Protein AF-A0A845CI60-F1 (afdb_monomer)

Nearest PDB structures (foldseek):
  1r94-assembly1_A  TM=8.806E-01  e=2.547E-09  Escherichia coli
  1s98-assembly1_A  TM=8.547E-01  e=5.352E-09  Escherichia coli
  2apn-assembly1_A  TM=7.566E-01  e=1.371E-09  Haemophilus influenzae
  2d2a-assembly2_A  TM=7.442E-01  e=2.394E-09  Escherichia coli
  1x0g-assembly1_C  TM=8.215E-01  e=1.631E-08  Thermosynechococcus vestitus BP-1

Radius of gyration: 19.94 Å; Cα contacts (8 Å, |Δi|>4): 172; chains: 1; bounding box: 84×50×28 Å

Structure (mmCIF, N/CA/C/O backbone):
data_AF-A0A845CI60-F1
#
_entry.id   AF-A0A845CI60-F1
#
loop_
_atom_site.group_PDB
_atom_site.id
_atom_site.type_symbol
_atom_site.label_atom_id
_atom_site.label_alt_id
_atom_site.label_comp_id
_atom_site.label_asym_id
_atom_site.label_entity_id
_atom_site.label_seq_id
_atom_site.pdbx_PDB_ins_code
_atom_site.Cartn_x
_atom_site.Cartn_y
_atom_site.Cartn_z
_atom_site.occupancy
_atom_site.B_iso_or_equiv
_atom_site.auth_seq_id
_atom_site.auth_comp_id
_atom_site.auth_asym_id
_atom_site.auth_atom_id
_atom_site.pdbx_PDB_model_num
ATOM 1 N N . MET A 1 1 ? -49.754 -35.646 -1.935 1.00 60.06 1 MET A N 1
ATOM 2 C CA . MET A 1 1 ? -48.989 -35.223 -0.744 1.00 60.06 1 MET A CA 1
ATOM 3 C C . MET A 1 1 ? -47.607 -35.832 -0.878 1.00 60.06 1 MET A C 1
ATOM 5 O O . MET A 1 1 ? -47.546 -37.052 -0.821 1.00 60.06 1 MET A O 1
ATOM 9 N N . SER A 1 2 ? -46.589 -35.025 -1.203 1.00 52.28 2 SER A N 1
ATOM 10 C CA . SER A 1 2 ? -45.130 -35.265 -1.095 1.00 52.28 2 SER A CA 1
ATOM 11 C C . SER A 1 2 ? -44.423 -34.396 -2.145 1.00 52.28 2 SER A C 1
ATOM 13 O O . SER A 1 2 ? -44.030 -34.903 -3.187 1.00 52.28 2 SER A O 1
ATOM 15 N N . ASP A 1 3 ? -44.321 -33.088 -1.908 1.00 56.84 3 ASP A N 1
ATOM 16 C CA . ASP A 1 3 ? -43.327 -32.262 -2.603 1.00 56.84 3 ASP A CA 1
ATOM 17 C C . ASP A 1 3 ? -42.372 -31.743 -1.530 1.00 56.84 3 ASP A C 1
ATOM 19 O O . ASP A 1 3 ? -42.708 -30.875 -0.723 1.00 56.84 3 ASP A O 1
ATOM 23 N N . GLY A 1 4 ? -41.243 -32.434 -1.412 1.00 57.44 4 GLY A N 1
ATOM 24 C CA . GLY A 1 4 ? -40.170 -32.083 -0.503 1.00 57.44 4 GLY A CA 1
ATOM 25 C C . GLY A 1 4 ? -39.305 -31.019 -1.152 1.00 57.44 4 GLY A C 1
ATOM 26 O O . GLY A 1 4 ? -38.400 -31.348 -1.911 1.00 57.44 4 GLY A O 1
ATOM 27 N N . THR A 1 5 ? -39.546 -29.755 -0.818 1.00 61.12 5 THR A N 1
ATOM 28 C CA . THR A 1 5 ? -38.578 -28.694 -1.091 1.00 61.12 5 THR A CA 1
ATOM 29 C C . THR A 1 5 ? -37.647 -28.571 0.114 1.00 61.12 5 THR A C 1
ATOM 31 O O . THR A 1 5 ? -37.936 -27.897 1.100 1.00 61.12 5 THR A O 1
ATOM 34 N N . VAL A 1 6 ? -36.528 -29.288 0.040 1.00 54.97 6 VAL A N 1
ATOM 35 C CA . VAL A 1 6 ? -35.331 -29.030 0.842 1.00 54.97 6 VAL A CA 1
ATOM 36 C C . VAL A 1 6 ? -34.582 -27.869 0.198 1.00 54.97 6 VAL A C 1
ATOM 38 O O . VAL A 1 6 ? -33.859 -28.046 -0.778 1.00 54.97 6 VAL A O 1
ATOM 41 N N . THR A 1 7 ? -34.758 -26.662 0.725 1.00 52.56 7 THR A N 1
ATOM 42 C CA . THR A 1 7 ? -33.937 -25.525 0.313 1.00 52.56 7 THR A CA 1
ATOM 43 C C . THR A 1 7 ? -32.623 -25.563 1.084 1.00 52.56 7 THR A C 1
ATOM 45 O O . THR A 1 7 ? -32.492 -24.992 2.164 1.00 52.56 7 THR A O 1
ATOM 48 N N . LEU A 1 8 ? -31.660 -26.304 0.536 1.00 58.47 8 LEU A N 1
ATOM 49 C CA . LEU A 1 8 ? -30.258 -26.231 0.926 1.00 58.47 8 LEU A CA 1
ATOM 50 C C . LEU A 1 8 ? -29.665 -24.936 0.353 1.00 58.47 8 LEU A C 1
ATOM 52 O O . LEU A 1 8 ? -29.387 -24.861 -0.840 1.00 58.47 8 LEU A O 1
ATOM 56 N N . PHE A 1 9 ? -29.461 -23.927 1.196 1.00 53.09 9 PHE A N 1
ATOM 57 C CA . PHE A 1 9 ? -28.517 -22.842 0.920 1.00 53.09 9 PHE A CA 1
ATOM 58 C C . PHE A 1 9 ? -27.351 -22.995 1.892 1.00 53.09 9 PHE A C 1
ATOM 60 O O . PHE A 1 9 ? -27.276 -22.308 2.907 1.00 53.09 9 PHE A O 1
ATOM 67 N N . ASP A 1 10 ? -26.487 -23.966 1.606 1.00 53.62 10 ASP A N 1
ATOM 68 C CA . ASP A 1 10 ? -25.242 -24.180 2.332 1.00 53.62 10 ASP A CA 1
ATOM 69 C C . ASP A 1 10 ? -24.058 -23.801 1.429 1.00 53.62 10 ASP A C 1
ATOM 71 O O . ASP A 1 10 ? -23.982 -24.215 0.274 1.00 53.62 10 ASP A O 1
ATOM 75 N N . GLN A 1 11 ? -23.148 -23.025 2.019 1.00 53.78 11 GLN A N 1
ATOM 76 C CA . GLN A 1 11 ? -21.725 -22.906 1.690 1.00 53.78 11 GLN A CA 1
ATOM 77 C C . GLN A 1 11 ? -21.274 -22.230 0.385 1.00 53.78 11 GLN A C 1
ATOM 79 O O . GLN A 1 11 ? -21.138 -22.834 -0.673 1.00 53.78 11 GLN A O 1
ATOM 84 N N . SER A 1 12 ? -20.768 -21.008 0.563 1.00 48.44 12 SER A N 1
ATOM 85 C CA . SER A 1 12 ? -19.523 -20.561 -0.073 1.00 48.44 12 SER A CA 1
ATOM 86 C C . SER A 1 12 ? -18.742 -19.740 0.967 1.00 48.44 12 SER A C 1
ATOM 88 O O . SER A 1 12 ? -18.933 -18.541 1.086 1.00 48.44 12 SER A O 1
ATOM 90 N N . GLN A 1 13 ? -18.059 -20.351 1.939 1.00 49.41 13 GLN A N 1
ATOM 91 C CA . GLN A 1 13 ? -16.654 -20.773 1.814 1.00 49.41 13 GLN A CA 1
ATOM 92 C C . GLN A 1 13 ? -15.775 -19.733 1.095 1.00 49.41 13 GLN A C 1
ATOM 94 O O . GLN A 1 13 ? -15.262 -19.986 0.008 1.00 49.41 13 GLN A O 1
ATOM 99 N N . GLN A 1 14 ? -15.547 -18.567 1.707 1.00 43.12 14 GLN A N 1
ATOM 100 C CA . GLN A 1 14 ? -14.515 -17.631 1.245 1.00 43.12 14 GLN A CA 1
ATOM 101 C C . GLN A 1 14 ? -13.151 -18.007 1.860 1.00 43.12 14 GLN A C 1
ATOM 103 O O . GLN A 1 14 ? -12.650 -17.410 2.802 1.00 43.12 14 GLN A O 1
ATOM 108 N N 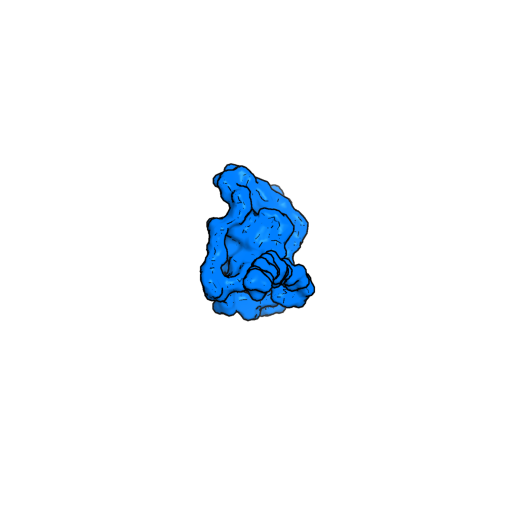. LYS A 1 15 ? -12.633 -19.127 1.341 1.00 40.34 15 LYS A N 1
ATOM 109 C CA . LYS A 1 15 ? -11.230 -19.540 1.144 1.00 40.34 15 LYS A CA 1
ATOM 110 C C . LYS A 1 15 ? -10.138 -18.721 1.888 1.00 40.34 15 LYS A C 1
ATOM 112 O O . LYS A 1 15 ? -9.849 -17.603 1.465 1.00 40.34 15 LYS A O 1
ATOM 117 N N . PRO A 1 16 ? -9.400 -19.297 2.864 1.00 40.88 16 PRO A N 1
ATOM 118 C CA . PRO A 1 16 ? -8.155 -18.704 3.346 1.00 40.88 16 PRO A CA 1
ATOM 119 C C . PRO A 1 16 ? -7.066 -18.931 2.288 1.00 40.88 16 PRO A C 1
ATOM 121 O O . PRO A 1 16 ? -6.420 -19.976 2.241 1.00 40.88 16 PRO A O 1
ATOM 124 N N . GLN A 1 17 ? -6.901 -17.970 1.378 1.00 40.59 17 GLN A N 1
ATOM 125 C CA . GLN A 1 17 ? -5.831 -17.966 0.375 1.00 40.59 17 GLN A CA 1
ATOM 126 C C . GLN A 1 17 ? -4.566 -17.356 0.977 1.00 40.59 17 GLN A C 1
ATOM 128 O O . GLN A 1 17 ? -4.117 -16.288 0.579 1.00 40.59 17 GLN A O 1
ATOM 133 N N . ALA A 1 18 ? -3.991 -18.038 1.962 1.00 42.53 18 ALA A N 1
ATOM 134 C CA . ALA A 1 18 ? -2.621 -17.777 2.365 1.00 42.53 18 ALA A CA 1
ATOM 135 C C . ALA A 1 18 ? -1.701 -18.507 1.375 1.00 42.53 18 ALA A C 1
ATOM 137 O O . ALA A 1 18 ? -1.724 -19.735 1.353 1.00 42.53 18 ALA A O 1
ATOM 138 N N . LEU A 1 19 ? -0.933 -17.746 0.577 1.00 44.66 19 LEU A N 1
ATOM 139 C CA . LEU A 1 19 ? 0.356 -18.080 -0.085 1.00 44.66 19 LEU A CA 1
ATOM 140 C C . LEU A 1 19 ? 0.500 -17.704 -1.577 1.00 44.66 19 LEU A C 1
ATOM 142 O O . LEU A 1 19 ? 1.582 -17.875 -2.129 1.00 44.66 19 LEU A O 1
ATOM 146 N N . GLU A 1 20 ? -0.490 -17.078 -2.215 1.00 51.88 20 GLU A N 1
ATOM 147 C CA . GLU A 1 20 ? -0.335 -16.506 -3.570 1.00 51.88 20 GLU A CA 1
ATOM 148 C C . GLU A 1 20 ? -0.910 -15.083 -3.609 1.00 51.88 20 GLU A C 1
ATOM 150 O O . GLU A 1 20 ? -1.933 -14.816 -4.235 1.00 51.88 20 GLU A O 1
ATOM 155 N N . GLY A 1 21 ? -0.326 -14.159 -2.849 1.00 65.50 21 GLY A N 1
ATOM 156 C CA . GLY A 1 21 ? -0.929 -12.842 -2.670 1.00 65.50 21 GLY A CA 1
ATOM 157 C C . GLY A 1 21 ? -0.069 -11.910 -1.839 1.00 65.50 21 GLY A C 1
ATOM 158 O O . GLY A 1 21 ? 0.831 -12.349 -1.129 1.00 65.50 21 GLY A O 1
ATOM 159 N N . ILE A 1 22 ? -0.326 -10.617 -1.997 1.00 76.44 22 ILE A N 1
ATOM 160 C CA . ILE A 1 22 ? 0.343 -9.536 -1.272 1.00 76.44 22 ILE A CA 1
ATOM 161 C C . ILE A 1 22 ? 0.155 -9.749 0.232 1.00 76.44 22 ILE A C 1
ATOM 163 O O . ILE A 1 22 ? -0.959 -10.012 0.682 1.00 76.44 22 ILE A O 1
ATOM 167 N N . THR A 1 23 ? 1.235 -9.657 1.001 1.00 83.69 23 THR A N 1
ATOM 168 C CA . THR A 1 23 ? 1.195 -9.761 2.462 1.00 83.69 23 THR A CA 1
ATOM 169 C C . THR A 1 23 ? 1.174 -8.376 3.084 1.00 83.69 23 THR A C 1
ATOM 171 O O . THR A 1 23 ? 1.681 -7.420 2.504 1.00 83.69 23 THR A O 1
ATOM 174 N N . VAL A 1 24 ? 0.589 -8.250 4.273 1.00 85.00 24 VAL A N 1
ATOM 175 C CA . VAL A 1 24 ? 0.576 -6.997 5.033 1.00 85.00 24 VAL A CA 1
ATOM 176 C C . VAL A 1 24 ? 1.124 -7.273 6.425 1.00 85.00 24 VAL A C 1
ATOM 178 O O . VAL A 1 24 ? 0.728 -8.251 7.062 1.00 85.00 24 VAL A O 1
ATOM 181 N N . THR A 1 25 ? 2.060 -6.448 6.890 1.00 88.44 25 THR A N 1
ATOM 182 C CA . THR A 1 25 ? 2.633 -6.591 8.229 1.00 88.44 25 THR A CA 1
ATOM 183 C C . THR A 1 25 ? 1.611 -6.186 9.296 1.00 88.44 25 THR A C 1
ATOM 185 O O . THR A 1 25 ? 0.733 -5.354 9.045 1.00 88.44 25 THR A O 1
ATOM 188 N N . PRO A 1 26 ? 1.709 -6.729 10.523 1.00 86.88 26 PRO A N 1
ATOM 189 C CA . PRO A 1 26 ? 0.785 -6.378 11.602 1.00 86.88 26 PRO A CA 1
ATOM 190 C C . PRO A 1 26 ? 0.784 -4.876 11.912 1.00 86.88 26 PRO A C 1
ATOM 192 O O . PRO A 1 26 ? -0.265 -4.311 12.209 1.00 86.88 26 PRO A O 1
ATOM 195 N N . LEU A 1 27 ? 1.936 -4.209 11.786 1.00 87.81 27 LEU A N 1
ATOM 196 C CA . LEU A 1 27 ? 2.051 -2.768 12.004 1.00 87.81 27 LEU A CA 1
ATOM 197 C C . LEU A 1 27 ? 1.259 -1.973 10.957 1.00 87.81 27 LEU A C 1
ATOM 199 O O . LEU A 1 27 ? 0.543 -1.035 11.308 1.00 87.81 27 LEU A O 1
ATOM 203 N N . ALA A 1 28 ? 1.344 -2.378 9.686 1.00 87.06 28 ALA A N 1
ATOM 204 C CA . ALA A 1 28 ? 0.542 -1.794 8.620 1.00 87.06 28 ALA A CA 1
ATOM 205 C C . ALA A 1 28 ? -0.955 -2.044 8.834 1.00 87.06 28 ALA A C 1
ATOM 207 O O . ALA A 1 28 ? -1.732 -1.103 8.701 1.00 87.06 28 ALA A O 1
ATOM 208 N N . ASN A 1 29 ? -1.358 -3.251 9.249 1.00 87.12 29 ASN A N 1
ATOM 209 C CA . ASN A 1 29 ? -2.763 -3.542 9.552 1.00 87.12 29 ASN A CA 1
ATOM 210 C C . ASN A 1 29 ? -3.308 -2.651 10.670 1.00 87.12 29 ASN A C 1
ATOM 212 O O . ASN A 1 29 ? -4.367 -2.047 10.515 1.00 87.12 29 ASN A O 1
ATOM 216 N N . GLN A 1 30 ? -2.572 -2.521 11.778 1.00 87.88 30 GLN A N 1
ATOM 217 C CA . GLN A 1 30 ? -2.989 -1.655 12.881 1.00 87.88 30 GLN A CA 1
ATOM 218 C C . GLN A 1 30 ? -3.133 -0.203 12.433 1.00 87.88 30 GLN A C 1
ATOM 220 O O . GLN A 1 30 ? -4.112 0.448 12.786 1.00 87.88 30 GLN A O 1
ATOM 225 N N . LYS A 1 31 ? -2.190 0.304 11.632 1.00 87.75 31 LYS A N 1
ATOM 226 C CA . LYS A 1 31 ? -2.255 1.683 11.148 1.00 87.75 31 LYS A CA 1
ATOM 227 C C . LYS A 1 31 ? -3.354 1.922 10.131 1.00 87.75 31 LYS A C 1
ATOM 229 O O . LYS A 1 31 ? -4.001 2.959 10.203 1.00 87.75 31 LYS A O 1
ATOM 234 N N . VAL A 1 32 ? -3.601 0.981 9.227 1.00 85.69 32 VAL A N 1
ATOM 235 C CA . VAL A 1 32 ? -4.736 1.052 8.301 1.00 85.69 32 VAL A CA 1
ATOM 236 C C . VAL A 1 32 ? -6.045 1.094 9.081 1.00 85.69 32 VAL A C 1
ATOM 238 O O . VAL A 1 32 ? -6.838 2.001 8.853 1.00 85.69 32 VAL A O 1
ATOM 241 N N . SER A 1 33 ? -6.233 0.193 10.046 1.00 85.25 33 SER A N 1
ATOM 242 C CA . SER A 1 33 ? -7.419 0.187 10.908 1.00 85.25 33 SER A CA 1
ATOM 243 C C . SER A 1 33 ? -7.578 1.501 11.673 1.00 85.25 33 SER A C 1
ATOM 245 O O . SER A 1 33 ? -8.652 2.088 11.641 1.00 85.25 33 SER A O 1
ATOM 247 N N . GLU A 1 34 ? -6.504 2.030 12.265 1.00 87.69 34 GLU A N 1
ATOM 248 C CA . GLU A 1 34 ? -6.534 3.312 12.981 1.00 87.69 34 GLU A CA 1
ATOM 249 C C . GLU A 1 34 ? -6.931 4.481 12.060 1.00 87.69 34 GLU A C 1
ATOM 251 O O . GLU A 1 34 ? -7.726 5.333 12.454 1.00 87.69 34 GLU A O 1
ATOM 256 N N . ILE A 1 35 ? -6.430 4.510 10.818 1.00 86.69 35 ILE A N 1
ATOM 257 C CA . ILE A 1 35 ? -6.797 5.531 9.822 1.00 86.69 35 ILE A CA 1
ATOM 258 C C . ILE A 1 35 ? -8.261 5.370 9.395 1.00 86.69 35 ILE A C 1
ATOM 260 O O . ILE A 1 35 ? -8.984 6.362 9.329 1.00 86.69 35 ILE A O 1
ATOM 264 N N . LEU A 1 36 ? -8.718 4.141 9.142 1.00 85.69 36 LEU A N 1
ATOM 265 C CA . LEU A 1 36 ? -10.109 3.855 8.786 1.00 85.69 36 LEU A CA 1
ATOM 266 C C . LEU A 1 36 ? -11.068 4.275 9.903 1.00 85.69 36 LEU A C 1
ATOM 268 O O . LEU A 1 36 ? -12.088 4.902 9.626 1.00 85.69 36 LEU A O 1
ATOM 272 N N . GLU A 1 37 ? -10.742 3.974 11.159 1.00 87.50 37 GLU A N 1
ATOM 273 C CA . GLU A 1 37 ? -11.522 4.404 12.321 1.00 87.50 37 GLU A CA 1
ATOM 274 C C . GLU A 1 37 ? -11.506 5.930 12.481 1.00 87.50 37 GLU A C 1
ATOM 276 O O . GLU A 1 37 ? -12.558 6.534 12.691 1.00 87.50 37 GLU A O 1
ATOM 281 N N . ALA A 1 38 ? -10.344 6.571 12.316 1.00 87.19 38 ALA A N 1
ATOM 282 C CA . ALA A 1 38 ? -10.211 8.025 12.399 1.00 87.19 38 ALA A CA 1
ATOM 283 C C . ALA A 1 38 ? -10.984 8.762 11.291 1.00 87.19 38 ALA A C 1
ATOM 285 O O . ALA A 1 38 ? -11.528 9.839 11.533 1.00 87.19 38 ALA A O 1
ATOM 286 N N . GLU A 1 39 ? -11.056 8.188 10.088 1.00 83.75 39 GLU A N 1
ATOM 287 C CA . GLU A 1 39 ? -11.833 8.725 8.967 1.00 83.75 39 GLU A CA 1
ATOM 288 C C . GLU A 1 39 ? -13.317 8.309 8.987 1.00 83.75 39 GLU A C 1
ATOM 290 O O . GLU A 1 39 ? -14.093 8.793 8.162 1.00 83.75 39 GLU A O 1
ATOM 295 N N . GLY A 1 40 ? -13.735 7.425 9.901 1.00 84.56 40 GLY A N 1
ATOM 296 C CA . GLY A 1 40 ? -15.099 6.886 9.944 1.00 84.56 40 GLY A CA 1
ATOM 297 C C . GLY A 1 40 ? -15.434 5.943 8.781 1.00 84.56 40 GLY A C 1
ATOM 298 O O . GLY A 1 40 ? -16.602 5.762 8.447 1.00 84.56 40 GLY A O 1
ATOM 299 N N . LYS A 1 41 ? -14.413 5.345 8.162 1.00 82.31 41 LYS A N 1
ATOM 300 C CA . LYS A 1 41 ? -14.483 4.398 7.039 1.00 82.31 41 LYS A CA 1
ATOM 301 C C . LYS A 1 41 ? -14.313 2.949 7.511 1.00 82.31 41 LYS A C 1
ATOM 303 O O . LYS A 1 41 ? -13.736 2.112 6.821 1.00 82.31 41 LYS A O 1
ATOM 308 N N . SER A 1 42 ? -14.791 2.632 8.709 1.00 73.81 42 SER A N 1
ATOM 309 C CA . SER A 1 42 ? -14.735 1.277 9.263 1.00 73.81 42 SER A CA 1
ATOM 310 C C . SER A 1 42 ? -15.485 0.294 8.354 1.00 73.81 42 SER A C 1
ATOM 312 O O . SER A 1 42 ? -16.691 0.426 8.160 1.00 73.81 42 SER A O 1
ATOM 314 N N . GLY A 1 43 ? -14.770 -0.685 7.791 1.00 76.56 43 GLY A N 1
ATOM 315 C CA . GLY A 1 43 ? -15.315 -1.659 6.836 1.00 76.56 43 GLY A CA 1
ATOM 316 C C . GLY A 1 43 ? -15.027 -1.358 5.361 1.00 76.56 43 GLY A C 1
ATOM 317 O O . GLY A 1 43 ? -15.437 -2.135 4.505 1.00 76.56 43 GLY A O 1
ATOM 318 N N . HIS A 1 44 ? -14.311 -0.274 5.053 1.00 86.06 44 HIS A N 1
ATOM 319 C CA . HIS A 1 44 ? -13.752 -0.067 3.719 1.00 86.06 44 HIS A CA 1
ATOM 320 C C . HIS A 1 44 ? -12.537 -0.975 3.490 1.00 86.06 44 HIS A C 1
ATOM 322 O O . HIS A 1 44 ? -11.832 -1.362 4.424 1.00 86.06 44 HIS A O 1
ATOM 328 N N . GLY A 1 45 ? -12.278 -1.278 2.224 1.00 84.62 45 GLY A N 1
ATOM 329 C CA . GLY A 1 45 ? -11.057 -1.925 1.780 1.00 84.62 45 GLY A CA 1
ATOM 330 C C . GLY A 1 45 ? -9.975 -0.933 1.352 1.00 84.62 45 GLY A C 1
ATOM 331 O O . GLY A 1 45 ? -10.209 0.253 1.125 1.00 84.62 45 GLY A O 1
ATOM 332 N N . LEU A 1 46 ? -8.759 -1.445 1.239 1.00 87.00 46 LEU A N 1
ATOM 333 C CA . LEU A 1 46 ? -7.552 -0.761 0.824 1.00 87.00 46 LEU A CA 1
ATOM 334 C C . LEU A 1 46 ? -7.211 -1.144 -0.620 1.00 87.00 46 LEU A C 1
ATOM 336 O O . LEU A 1 46 ? -6.732 -2.240 -0.891 1.00 87.00 46 LEU A O 1
ATOM 340 N N . ARG A 1 47 ? -7.398 -0.238 -1.571 1.00 87.69 47 ARG A N 1
ATOM 341 C CA . ARG A 1 47 ? -6.940 -0.421 -2.946 1.00 87.69 47 ARG A CA 1
ATOM 342 C C . ARG A 1 47 ? -5.468 -0.055 -3.084 1.00 87.69 47 ARG A C 1
ATOM 344 O O . ARG A 1 47 ? -5.067 1.054 -2.737 1.00 87.69 47 ARG A O 1
ATOM 351 N N . LEU A 1 48 ? -4.683 -0.965 -3.651 1.00 85.00 48 LEU A N 1
ATOM 352 C CA . LEU A 1 48 ? -3.276 -0.752 -3.969 1.00 85.00 48 LEU A CA 1
ATOM 353 C C . LEU A 1 48 ? -3.107 -0.489 -5.468 1.00 85.00 48 LEU A C 1
ATOM 355 O O . LEU A 1 48 ? -3.283 -1.383 -6.295 1.00 85.00 48 LEU A O 1
ATOM 359 N N . ALA A 1 49 ? -2.713 0.735 -5.804 1.00 81.62 49 ALA A N 1
ATOM 360 C CA . ALA A 1 49 ? -2.326 1.130 -7.150 1.00 81.62 49 ALA A CA 1
ATOM 361 C C . ALA A 1 49 ? -0.809 1.315 -7.231 1.00 81.62 49 ALA A C 1
ATOM 363 O O . ALA A 1 49 ? -0.177 1.832 -6.308 1.00 81.62 49 ALA A O 1
ATOM 364 N N . VAL A 1 50 ? -0.214 0.939 -8.359 1.00 78.19 50 VAL A N 1
ATOM 365 C CA . VAL A 1 50 ? 1.193 1.233 -8.644 1.00 78.19 50 VAL A CA 1
ATOM 366 C C . VAL A 1 50 ? 1.263 2.299 -9.715 1.00 78.19 50 VAL A C 1
ATOM 368 O O . VAL A 1 50 ? 0.716 2.135 -10.803 1.00 78.19 50 VAL A O 1
ATOM 371 N N . THR A 1 51 ? 2.000 3.360 -9.427 1.00 73.88 51 THR A N 1
ATOM 372 C CA . THR A 1 51 ? 2.268 4.440 -10.367 1.00 73.88 51 THR A CA 1
ATOM 373 C C . THR A 1 51 ? 3.770 4.532 -10.583 1.00 73.88 51 THR A C 1
ATOM 375 O O . THR A 1 51 ? 4.557 4.385 -9.648 1.00 73.88 51 THR A O 1
ATOM 378 N N . ALA A 1 52 ? 4.203 4.797 -11.814 1.00 67.56 52 ALA A N 1
ATOM 379 C CA . ALA A 1 52 ? 5.599 5.131 -12.061 1.00 67.56 52 ALA A CA 1
ATOM 380 C C . ALA A 1 52 ? 5.952 6.400 -11.265 1.00 67.56 52 ALA A C 1
ATOM 382 O O . ALA A 1 52 ? 5.382 7.469 -11.493 1.00 67.56 52 ALA A O 1
ATOM 383 N N . GLY A 1 53 ? 6.846 6.271 -10.284 1.00 66.44 53 GLY A N 1
ATOM 384 C CA . GLY A 1 53 ? 7.468 7.421 -9.646 1.00 66.44 53 GLY A CA 1
ATOM 385 C C . GLY A 1 53 ? 8.545 7.999 -10.553 1.00 66.44 53 GLY A C 1
ATOM 386 O O . GLY A 1 53 ? 8.847 7.437 -11.601 1.00 66.44 53 GLY A O 1
ATOM 387 N N . GLY A 1 54 ? 9.084 9.163 -10.186 1.00 58.97 54 GLY A N 1
ATOM 388 C CA . GLY A 1 54 ? 10.093 9.871 -10.979 1.00 58.97 54 GLY A CA 1
ATOM 389 C C . GLY A 1 54 ? 11.415 9.102 -11.144 1.00 58.97 54 GLY A C 1
ATOM 390 O O . GLY A 1 54 ? 11.467 7.881 -11.137 1.00 58.97 54 GLY A O 1
ATOM 391 N N . CYS A 1 55 ? 12.526 9.831 -11.259 1.00 44.41 55 CYS A N 1
ATOM 392 C CA . CYS A 1 55 ? 13.840 9.317 -11.687 1.00 44.41 55 CYS A CA 1
ATOM 393 C C . CYS A 1 55 ? 14.425 8.104 -10.906 1.00 44.41 55 CYS A C 1
ATOM 395 O O . CYS A 1 55 ? 15.454 7.574 -11.317 1.00 44.41 55 CYS A O 1
ATOM 397 N N . SER A 1 56 ? 13.808 7.661 -9.802 1.00 47.47 56 SER A N 1
ATOM 398 C CA . SER A 1 56 ? 14.383 6.683 -8.868 1.00 47.47 56 SER A CA 1
ATOM 399 C C . SER A 1 56 ? 13.415 5.618 -8.315 1.00 47.47 56 SER A C 1
ATOM 401 O O . SER A 1 56 ? 13.796 4.945 -7.357 1.00 47.47 56 SER A O 1
ATOM 403 N N . GLY A 1 57 ? 12.191 5.419 -8.841 1.00 58.25 57 GLY A N 1
ATOM 404 C CA . GLY A 1 57 ? 11.371 4.297 -8.341 1.00 58.25 57 GLY A CA 1
ATOM 405 C C . GLY A 1 57 ? 9.902 4.211 -8.759 1.00 58.25 57 GLY A C 1
ATOM 406 O O . GLY A 1 57 ? 9.388 5.035 -9.506 1.00 58.25 57 GLY A O 1
ATOM 407 N N . TYR A 1 58 ? 9.225 3.187 -8.235 1.00 66.69 58 TYR A N 1
ATOM 408 C CA . TYR A 1 58 ? 7.772 3.017 -8.298 1.00 66.69 58 TYR A CA 1
ATOM 409 C C . TYR A 1 58 ? 7.131 3.658 -7.067 1.00 66.69 58 TYR A C 1
ATOM 411 O O . TYR A 1 58 ? 7.602 3.457 -5.948 1.00 66.69 58 TYR A O 1
ATOM 419 N N . ASN A 1 59 ? 6.057 4.414 -7.275 1.00 73.31 59 ASN A N 1
ATOM 420 C CA . ASN A 1 59 ? 5.202 4.901 -6.205 1.00 73.31 59 ASN A CA 1
ATOM 421 C C . ASN A 1 59 ? 4.032 3.940 -6.027 1.00 73.31 59 ASN A C 1
ATOM 423 O O . ASN A 1 59 ? 3.418 3.501 -6.998 1.00 73.31 59 ASN A O 1
ATOM 427 N N . TYR A 1 60 ? 3.698 3.663 -4.778 1.00 79.06 60 TYR A N 1
ATOM 428 C CA . TYR A 1 60 ? 2.549 2.848 -4.424 1.00 79.06 60 TYR A CA 1
ATOM 429 C C . TYR A 1 60 ? 1.498 3.768 -3.811 1.00 79.06 60 TYR A C 1
ATOM 431 O O . TYR A 1 60 ? 1.766 4.458 -2.829 1.00 79.06 60 TYR A O 1
ATOM 439 N N . GLY A 1 61 ? 0.336 3.834 -4.449 1.00 80.00 61 GLY A N 1
ATOM 440 C CA . GLY A 1 61 ? -0.823 4.575 -3.979 1.00 80.00 61 GLY A CA 1
ATOM 441 C C . GLY A 1 61 ? -1.756 3.642 -3.227 1.00 80.00 61 GLY A C 1
ATOM 442 O O . GLY A 1 61 ? -2.131 2.592 -3.745 1.00 80.00 61 GLY A O 1
ATOM 443 N N . LEU A 1 62 ? -2.120 4.033 -2.013 1.00 83.00 62 LEU A N 1
ATOM 444 C CA . LEU A 1 62 ? -3.103 3.335 -1.201 1.00 83.00 62 LEU A CA 1
ATOM 445 C C . LEU A 1 62 ? -4.352 4.199 -1.110 1.00 83.00 62 LEU A C 1
ATOM 447 O O . LEU A 1 62 ? -4.273 5.369 -0.735 1.00 83.00 62 LEU A O 1
ATOM 451 N N . TYR A 1 63 ? -5.487 3.621 -1.476 1.00 85.56 63 TYR A N 1
ATOM 452 C CA . TYR A 1 63 ? -6.772 4.304 -1.510 1.00 85.56 63 TYR A CA 1
ATOM 453 C C . TYR A 1 6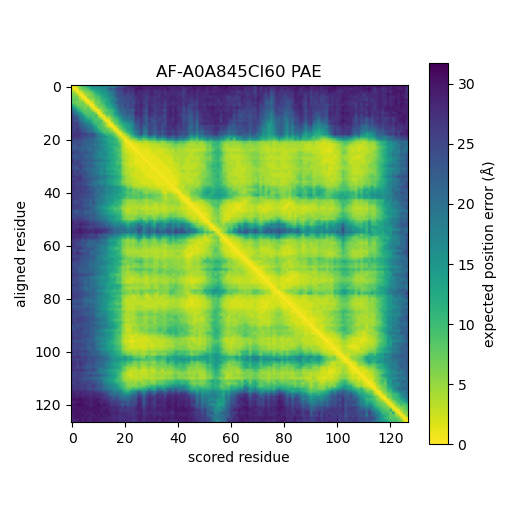3 ? -7.781 3.523 -0.682 1.00 85.56 63 TYR A C 1
ATOM 455 O O . TYR A 1 63 ? -7.793 2.299 -0.725 1.00 85.56 63 TYR A O 1
ATOM 463 N N . PHE A 1 64 ? -8.629 4.218 0.067 1.00 87.56 64 PHE A N 1
ATOM 464 C CA . PHE A 1 64 ? -9.715 3.579 0.802 1.00 87.56 64 PHE A CA 1
ATOM 465 C C . PHE A 1 64 ? -10.970 3.563 -0.065 1.00 87.56 64 PHE A C 1
ATOM 467 O O . PHE A 1 64 ? -11.436 4.618 -0.489 1.00 87.56 64 PHE A O 1
ATOM 474 N N . GLU A 1 65 ? -11.503 2.375 -0.315 1.00 86.94 65 GLU A N 1
ATOM 475 C CA . GLU A 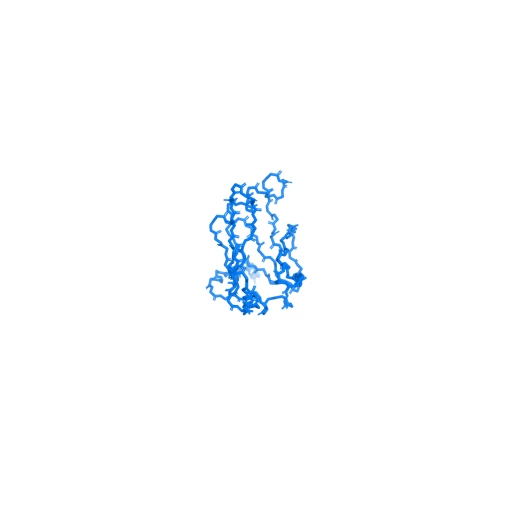1 65 ? -12.643 2.125 -1.198 1.00 86.94 65 GLU A CA 1
ATOM 476 C C . GLU A 1 65 ? -13.691 1.297 -0.457 1.00 86.94 65 GLU A C 1
ATOM 478 O O . GLU A 1 65 ? -13.356 0.414 0.324 1.00 86.94 65 GLU A O 1
ATOM 483 N N . GLU A 1 66 ? -14.974 1.579 -0.670 1.00 84.31 66 GLU A N 1
ATOM 484 C CA . GLU A 1 66 ? -16.052 0.822 -0.010 1.00 84.31 66 GLU A CA 1
ATOM 485 C C . GLU A 1 66 ? -16.253 -0.574 -0.612 1.00 84.31 66 GLU A C 1
ATOM 487 O O . GLU A 1 66 ? -16.806 -1.462 0.032 1.00 84.31 66 GLU A O 1
ATOM 492 N N . SER A 1 67 ? -15.845 -0.776 -1.865 1.00 83.62 67 SER A N 1
ATOM 493 C CA . SER A 1 67 ? -16.074 -2.018 -2.599 1.00 83.62 67 SER A CA 1
ATOM 494 C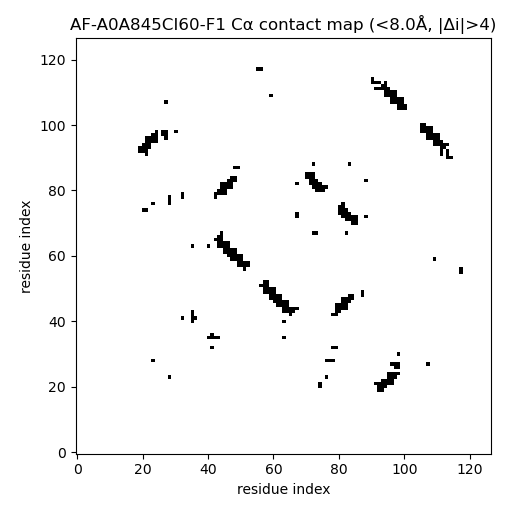 C . SER A 1 67 ? -15.019 -2.232 -3.678 1.00 83.62 67 SER A C 1
ATOM 496 O O . SER A 1 67 ? -14.525 -1.286 -4.288 1.00 83.62 67 SER A O 1
ATOM 498 N N . ALA A 1 68 ? -14.698 -3.500 -3.932 1.00 84.50 68 ALA A N 1
ATOM 499 C CA . ALA A 1 68 ? -13.843 -3.898 -5.044 1.00 84.50 68 ALA A CA 1
ATOM 500 C C . ALA A 1 68 ? -14.551 -3.701 -6.389 1.00 84.50 68 ALA A C 1
ATOM 502 O O . ALA A 1 68 ? -15.768 -3.891 -6.485 1.00 84.50 68 ALA A O 1
ATOM 503 N N . ASN A 1 69 ? -13.793 -3.440 -7.457 1.00 85.12 69 ASN A N 1
ATOM 504 C CA . ASN A 1 69 ? -14.343 -3.568 -8.805 1.00 85.12 69 ASN A CA 1
ATOM 505 C C . ASN A 1 69 ? -14.466 -5.050 -9.193 1.00 85.12 69 ASN A C 1
ATOM 507 O O . ASN A 1 69 ? -13.707 -5.885 -8.701 1.00 85.12 69 ASN A O 1
ATOM 511 N N . PRO A 1 70 ? -15.374 -5.404 -10.120 1.00 82.38 70 PRO A N 1
ATOM 512 C CA . PRO A 1 70 ? -15.554 -6.789 -10.567 1.00 82.38 70 PRO A CA 1
ATOM 513 C C . PRO A 1 70 ? -14.313 -7.394 -11.242 1.00 82.38 70 PRO A C 1
ATOM 515 O O . PRO A 1 70 ? -14.203 -8.613 -11.345 1.00 82.38 70 PRO A O 1
ATOM 518 N N . GLU A 1 71 ? -13.395 -6.555 -11.717 1.00 85.00 71 GLU A N 1
ATOM 519 C CA . GLU A 1 71 ? -12.141 -6.975 -12.346 1.00 85.00 71 GLU A CA 1
ATOM 520 C C . GLU A 1 71 ? -10.976 -7.045 -11.344 1.00 85.00 71 GLU A C 1
ATOM 522 O O . GLU A 1 71 ? -9.942 -7.642 -11.652 1.00 85.00 71 GLU A O 1
ATOM 527 N N . ASP A 1 72 ? -11.144 -6.471 -10.148 1.00 85.94 72 ASP A N 1
ATOM 528 C CA . ASP A 1 72 ? -10.105 -6.410 -9.126 1.00 85.94 72 ASP A CA 1
ATOM 529 C C . ASP A 1 72 ? -9.948 -7.747 -8.404 1.00 85.94 72 ASP A C 1
ATOM 531 O O . ASP A 1 72 ? -10.892 -8.501 -8.150 1.00 85.94 72 ASP A O 1
ATOM 535 N N . LYS A 1 73 ? -8.711 -8.021 -7.999 1.00 84.44 73 LYS A N 1
ATOM 536 C CA . LYS A 1 73 ? -8.412 -9.089 -7.057 1.00 84.44 73 LYS A CA 1
ATOM 537 C C . LYS A 1 73 ? -8.599 -8.585 -5.637 1.00 84.44 73 LYS A C 1
ATOM 539 O O . LYS A 1 73 ? -7.984 -7.596 -5.244 1.00 84.44 73 LYS A O 1
ATOM 544 N N . VAL A 1 74 ? -9.408 -9.313 -4.876 1.00 85.12 74 VAL A N 1
ATOM 545 C CA . VAL A 1 74 ? -9.676 -9.041 -3.463 1.00 85.12 74 VAL A CA 1
ATOM 546 C C . VAL A 1 74 ? -8.853 -9.985 -2.594 1.00 85.12 74 VAL A C 1
ATOM 548 O O . VAL A 1 74 ? -8.942 -11.206 -2.743 1.00 85.12 74 VAL A O 1
ATOM 551 N N . PHE A 1 75 ? -8.069 -9.419 -1.682 1.00 82.31 75 PHE A N 1
ATOM 552 C CA . PHE A 1 75 ? -7.301 -10.143 -0.674 1.00 82.31 75 PHE A CA 1
ATOM 553 C C . PHE A 1 75 ? -7.767 -9.712 0.709 1.00 82.31 75 PHE A C 1
ATOM 555 O O . PHE A 1 75 ? -7.514 -8.586 1.117 1.00 82.31 75 PHE A O 1
ATOM 562 N N . SER A 1 76 ? -8.424 -10.593 1.452 1.00 78.44 76 SER A N 1
ATOM 563 C CA . SER A 1 76 ? -8.844 -10.257 2.812 1.00 78.44 76 SER A CA 1
ATOM 564 C C . SER A 1 76 ? -7.634 -10.182 3.744 1.00 78.44 76 SER A C 1
ATOM 566 O O . SER A 1 76 ? -6.904 -11.164 3.901 1.00 78.44 76 SER A O 1
ATOM 568 N N . ALA A 1 77 ? -7.421 -9.008 4.338 1.00 77.94 77 ALA A N 1
ATOM 569 C CA . ALA A 1 77 ? -6.420 -8.750 5.362 1.00 77.94 77 ALA A CA 1
ATOM 570 C C . ALA A 1 77 ? -7.082 -8.671 6.750 1.00 77.94 77 ALA A C 1
ATOM 572 O O . ALA A 1 77 ? -8.300 -8.790 6.906 1.00 77.94 77 ALA A O 1
ATOM 573 N N . GLU A 1 78 ? -6.271 -8.513 7.794 1.00 75.12 78 GLU A N 1
ATOM 574 C CA . GLU A 1 78 ? -6.759 -8.490 9.172 1.00 75.12 78 GLU A CA 1
ATOM 575 C C . GLU A 1 78 ? -7.402 -7.128 9.489 1.00 75.12 78 GLU A C 1
ATOM 577 O O . GLU A 1 78 ? -6.734 -6.194 9.927 1.00 75.12 78 GLU A O 1
ATOM 582 N N . GLY A 1 79 ? -8.710 -7.021 9.227 1.00 75.44 79 GLY A N 1
ATOM 583 C CA . GLY A 1 79 ? -9.533 -5.840 9.525 1.00 75.44 79 GLY A CA 1
ATOM 584 C C . GLY A 1 79 ? -10.017 -5.045 8.306 1.00 75.44 79 GLY A C 1
ATOM 585 O O . GLY A 1 79 ? -10.835 -4.145 8.471 1.00 75.44 79 GLY A O 1
ATOM 586 N N . PHE A 1 80 ? -9.557 -5.377 7.098 1.00 84.44 80 PHE A N 1
ATOM 587 C CA . PHE A 1 80 ? -9.954 -4.730 5.842 1.00 84.44 80 PHE A CA 1
ATOM 588 C C . PHE A 1 80 ? -9.667 -5.651 4.650 1.00 84.44 80 PHE A C 1
ATOM 590 O O . PHE A 1 80 ? -8.853 -6.569 4.741 1.00 84.44 80 PHE A O 1
ATOM 597 N N . ASP A 1 81 ? -10.300 -5.393 3.510 1.00 85.56 81 ASP A N 1
ATOM 598 C CA . ASP A 1 81 ? -10.004 -6.097 2.260 1.00 85.56 81 ASP A CA 1
ATOM 599 C C . ASP A 1 81 ? -9.023 -5.297 1.409 1.00 85.56 81 ASP A C 1
ATOM 601 O O . ASP A 1 81 ? -9.143 -4.088 1.303 1.00 85.56 81 ASP A O 1
ATOM 605 N N . VAL A 1 82 ? -8.055 -5.941 0.772 1.00 85.81 82 VAL A N 1
ATOM 606 C CA . VAL A 1 82 ? -7.116 -5.298 -0.148 1.00 85.81 82 VAL A CA 1
ATOM 607 C C . VAL A 1 82 ? -7.576 -5.520 -1.580 1.00 85.81 82 VAL A C 1
ATOM 609 O O . VAL A 1 82 ? -7.712 -6.661 -2.021 1.00 85.81 82 VAL A O 1
ATOM 612 N N . PHE A 1 83 ? -7.776 -4.440 -2.326 1.00 88.00 83 PHE A 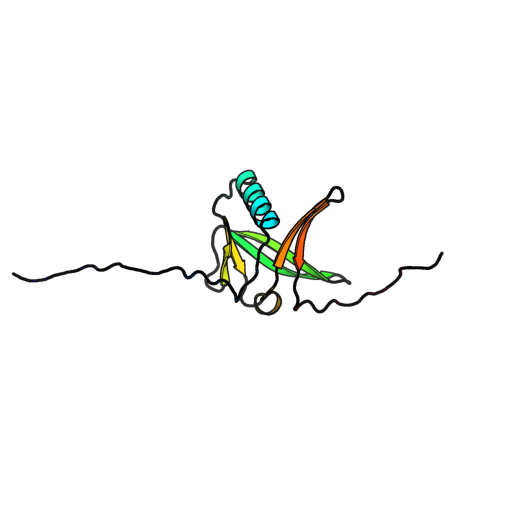N 1
ATOM 613 C CA . PHE A 1 83 ? -8.183 -4.480 -3.728 1.00 88.00 83 PHE A CA 1
ATOM 614 C C . PHE A 1 83 ? -6.997 -4.189 -4.637 1.00 88.00 83 PHE A C 1
ATOM 616 O O . PHE A 1 83 ? -6.224 -3.258 -4.407 1.00 88.00 83 PHE A O 1
ATOM 623 N N . VAL A 1 84 ? -6.839 -4.993 -5.679 1.00 86.25 84 VAL A N 1
ATOM 624 C CA . VAL A 1 84 ? -5.698 -4.903 -6.584 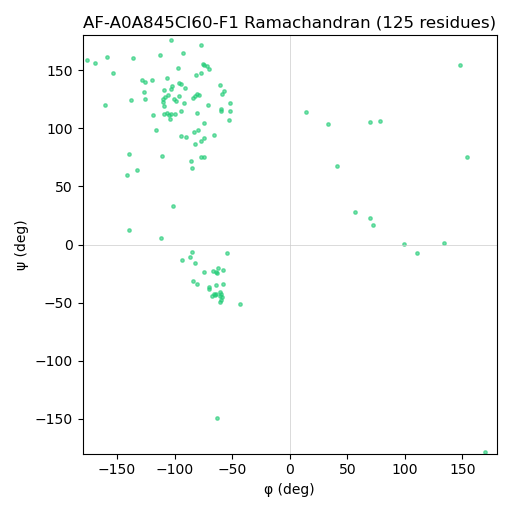1.00 86.25 84 VAL A CA 1
ATOM 625 C C . VAL A 1 84 ? -6.161 -5.061 -8.012 1.00 86.25 84 VAL A C 1
ATOM 627 O O . VAL A 1 84 ? -6.703 -6.104 -8.379 1.00 86.25 84 VAL A O 1
ATOM 630 N N . ASP A 1 85 ? -5.831 -4.078 -8.840 1.00 86.56 85 ASP A N 1
ATOM 631 C CA . ASP A 1 85 ? -6.077 -4.172 -10.268 1.00 86.56 85 ASP A CA 1
ATOM 632 C C . ASP A 1 85 ? -5.326 -5.363 -10.884 1.00 86.56 85 ASP A C 1
ATOM 634 O O . ASP A 1 85 ? -4.132 -5.568 -10.621 1.00 86.56 85 ASP A O 1
ATOM 638 N N . PRO A 1 86 ? -5.965 -6.126 -11.786 1.00 82.62 86 PRO A N 1
ATOM 639 C CA . PRO A 1 86 ? -5.352 -7.287 -12.426 1.00 82.62 86 PRO A CA 1
ATOM 640 C C . PRO A 1 86 ? -4.137 -6.902 -13.281 1.00 82.62 86 PRO A C 1
ATOM 642 O O . PRO A 1 86 ? -3.240 -7.719 -13.478 1.00 82.62 86 PRO A O 1
ATOM 645 N N . GLN A 1 87 ? -4.082 -5.652 -13.755 1.00 81.62 87 GLN A N 1
ATOM 646 C CA . GLN A 1 87 ? -2.938 -5.083 -14.473 1.00 81.62 87 GLN A CA 1
ATOM 647 C C . GLN A 1 87 ? -1.728 -4.856 -13.555 1.00 81.62 87 GLN A C 1
ATOM 649 O O . GLN A 1 87 ? -0.589 -5.063 -13.969 1.00 81.62 87 GLN A O 1
ATOM 654 N N . SER A 1 88 ? -1.963 -4.455 -12.303 1.00 79.00 88 SER A N 1
ATOM 655 C CA . SER A 1 88 ? -0.905 -4.226 -11.316 1.00 79.00 88 SER A CA 1
ATOM 656 C C . SER A 1 88 ? -0.486 -5.515 -10.617 1.00 79.00 88 SER A C 1
ATOM 658 O O . SER A 1 88 ? 0.690 -5.664 -10.297 1.00 79.00 88 SER A O 1
ATOM 660 N N . TYR A 1 89 ? -1.403 -6.472 -10.440 1.00 81.62 89 TYR A N 1
ATOM 661 C CA . TYR A 1 89 ? -1.153 -7.757 -9.783 1.00 81.62 89 TYR A CA 1
ATOM 662 C C . TYR A 1 89 ? 0.165 -8.448 -10.179 1.00 81.62 89 TYR A C 1
ATOM 664 O O . TYR A 1 89 ? 0.921 -8.773 -9.270 1.00 81.62 89 TYR A O 1
ATOM 672 N N . PRO A 1 90 ? 0.522 -8.653 -11.465 1.00 78.69 90 PRO A N 1
ATOM 673 C CA . PRO A 1 90 ? 1.784 -9.314 -11.818 1.00 78.69 9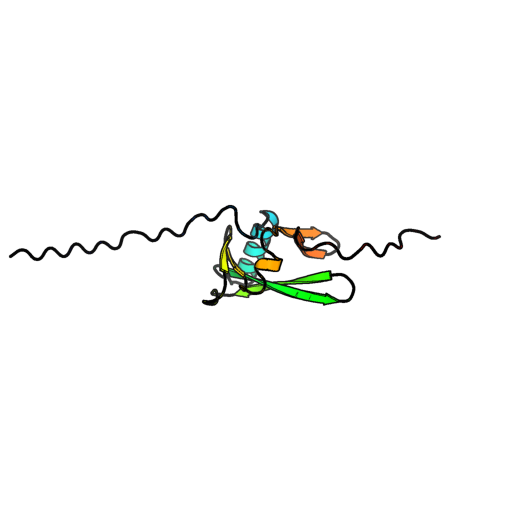0 PRO A CA 1
ATOM 674 C C . PRO A 1 90 ? 3.033 -8.536 -11.380 1.00 78.69 90 PRO A C 1
ATOM 676 O O . PRO A 1 90 ? 4.090 -9.133 -11.206 1.00 78.69 90 PRO A O 1
ATOM 679 N N . VAL A 1 91 ? 2.923 -7.219 -11.192 1.00 76.00 91 VAL A N 1
ATOM 680 C CA . VAL A 1 91 ? 4.025 -6.363 -10.737 1.00 76.00 91 VAL A CA 1
ATOM 681 C C . VAL A 1 91 ? 4.196 -6.454 -9.223 1.00 76.00 91 VAL A C 1
ATOM 683 O O . VAL A 1 91 ? 5.323 -6.385 -8.748 1.00 76.00 91 VAL A O 1
ATOM 686 N N . ILE A 1 92 ? 3.105 -6.626 -8.470 1.00 78.00 92 ILE A N 1
ATOM 687 C CA . ILE A 1 92 ? 3.102 -6.627 -6.995 1.00 78.00 92 ILE A CA 1
ATOM 688 C C . ILE A 1 92 ? 2.799 -7.989 -6.363 1.00 78.00 92 ILE A C 1
ATOM 690 O O . ILE A 1 92 ? 2.693 -8.106 -5.144 1.00 78.00 92 ILE A O 1
ATOM 694 N N . ALA A 1 93 ? 2.679 -9.046 -7.157 1.00 80.38 93 ALA A N 1
ATOM 695 C CA . ALA A 1 93 ? 2.488 -10.396 -6.647 1.00 80.38 93 ALA A CA 1
ATOM 696 C C . ALA A 1 93 ? 3.663 -10.791 -5.735 1.00 80.38 93 ALA A C 1
ATOM 698 O O . ALA A 1 93 ? 4.824 -10.632 -6.105 1.00 80.38 93 ALA A O 1
ATOM 699 N N . GLY A 1 94 ? 3.368 -11.292 -4.531 1.00 78.19 94 GLY A N 1
ATOM 700 C CA . GLY A 1 94 ? 4.395 -11.651 -3.541 1.00 78.19 94 GLY A CA 1
ATOM 701 C C . GLY A 1 94 ? 5.097 -10.454 -2.891 1.00 78.19 94 GLY A C 1
ATOM 702 O O . GLY A 1 94 ? 6.177 -10.604 -2.328 1.00 78.19 94 GLY A O 1
ATOM 703 N N . THR A 1 95 ? 4.507 -9.265 -3.000 1.00 82.75 95 THR A N 1
ATOM 704 C CA . THR A 1 95 ? 4.966 -8.065 -2.301 1.00 82.75 95 THR A CA 1
ATOM 705 C C . THR A 1 95 ? 4.467 -8.047 -0.865 1.00 82.75 95 THR A C 1
ATOM 707 O O . THR A 1 95 ? 3.345 -8.464 -0.596 1.00 82.75 95 THR A O 1
ATOM 710 N N . GLU A 1 96 ? 5.276 -7.501 0.034 1.00 85.56 96 GLU A N 1
ATOM 711 C CA . GLU A 1 96 ? 4.891 -7.233 1.415 1.00 85.56 96 GLU A CA 1
ATOM 712 C C . GLU A 1 96 ? 4.661 -5.732 1.628 1.00 85.56 96 GLU A C 1
ATOM 714 O O . GLU A 1 96 ? 5.506 -4.904 1.279 1.00 85.56 96 GLU A O 1
ATOM 719 N N . ILE A 1 97 ? 3.512 -5.384 2.201 1.00 86.31 97 ILE A N 1
ATOM 720 C CA . ILE A 1 97 ? 3.156 -4.036 2.632 1.00 86.31 97 ILE A CA 1
ATOM 721 C C . ILE A 1 97 ? 3.507 -3.898 4.109 1.00 86.31 97 ILE A C 1
ATOM 723 O O . ILE A 1 97 ? 2.899 -4.532 4.968 1.00 86.31 97 ILE A O 1
ATOM 727 N N . ASP A 1 98 ? 4.458 -3.027 4.396 1.00 86.62 98 ASP A N 1
ATOM 728 C CA . ASP A 1 98 ? 4.856 -2.624 5.733 1.00 86.62 98 ASP A CA 1
ATOM 729 C C . ASP A 1 98 ? 4.507 -1.150 5.988 1.00 86.62 98 ASP A C 1
ATOM 731 O O . ASP A 1 98 ? 4.243 -0.381 5.060 1.00 86.62 98 ASP A O 1
ATOM 735 N N . PHE A 1 99 ? 4.496 -0.734 7.251 1.00 85.50 99 PHE A N 1
ATOM 736 C CA . PHE A 1 99 ? 4.306 0.663 7.623 1.00 85.50 99 PHE A CA 1
ATOM 737 C C . PHE A 1 99 ? 5.449 1.113 8.513 1.00 85.50 99 PHE A C 1
ATOM 739 O O . PHE A 1 99 ? 5.706 0.525 9.556 1.00 85.50 99 PHE A O 1
ATOM 746 N N . VAL A 1 100 ? 6.116 2.192 8.123 1.00 84.12 100 VAL A N 1
ATOM 747 C CA . VAL A 1 100 ? 7.193 2.781 8.908 1.00 84.12 100 VAL A CA 1
ATOM 748 C C . VAL A 1 100 ? 6.673 4.066 9.524 1.00 84.12 100 VAL A C 1
ATOM 750 O O . VAL A 1 100 ? 6.419 5.039 8.819 1.00 84.12 100 VAL A O 1
ATOM 753 N N . ASP A 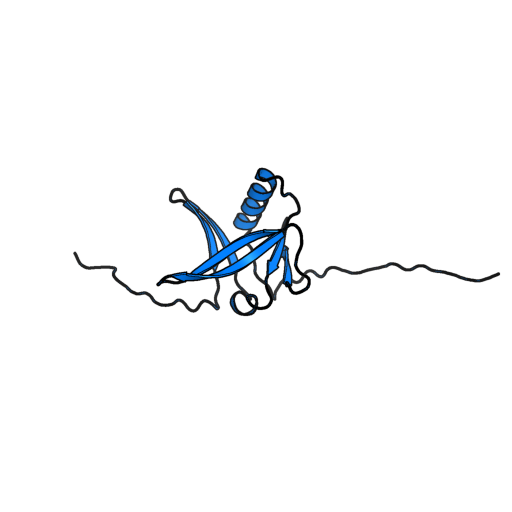1 101 ? 6.548 4.065 10.847 1.00 80.81 101 ASP A N 1
ATOM 754 C CA . ASP A 1 101 ? 6.325 5.267 11.641 1.00 80.81 101 ASP A CA 1
ATOM 755 C C . ASP A 1 101 ? 7.660 5.714 12.235 1.00 80.81 101 ASP A C 1
ATOM 757 O O . ASP A 1 101 ? 8.260 5.009 13.049 1.00 80.81 101 ASP A O 1
ATOM 761 N N . SER A 1 102 ? 8.182 6.855 11.793 1.00 78.94 102 SER A N 1
ATOM 762 C CA . SER A 1 102 ? 9.437 7.394 12.313 1.00 78.94 102 SER A CA 1
ATOM 763 C C . SER A 1 102 ? 9.321 8.889 12.571 1.00 78.94 102 SER A C 1
ATOM 765 O O . SER A 1 102 ? 8.496 9.576 11.976 1.00 78.94 102 SER A O 1
ATOM 767 N N . LEU A 1 103 ? 10.219 9.429 13.397 1.00 74.44 103 LEU A N 1
ATOM 768 C CA . LEU A 1 103 ? 10.279 10.870 13.675 1.00 74.44 103 LEU A CA 1
ATOM 769 C C . LEU A 1 103 ? 10.476 11.728 12.405 1.00 74.44 103 LEU A C 1
ATOM 771 O O . LEU A 1 103 ? 10.178 12.916 12.404 1.00 74.44 103 LEU A O 1
ATOM 775 N N . GLN A 1 104 ? 11.012 11.124 11.339 1.00 72.00 104 GLN A N 1
ATOM 776 C CA . GLN A 1 104 ? 11.259 11.761 10.041 1.00 72.00 104 GLN A CA 1
ATOM 777 C C . GLN A 1 104 ? 10.033 11.710 9.115 1.00 72.00 104 GLN A C 1
ATOM 779 O O . GLN A 1 104 ? 10.030 12.365 8.076 1.00 72.00 104 GLN A O 1
ATOM 784 N N . GLY A 1 105 ? 9.006 10.942 9.481 1.00 72.38 105 GLY A N 1
ATOM 785 C CA . GLY A 1 105 ? 7.783 10.765 8.716 1.00 72.38 105 GLY A CA 1
ATOM 786 C C . GLY A 1 105 ? 7.191 9.370 8.891 1.00 72.38 105 GLY A C 1
ATOM 787 O O . GLY A 1 105 ? 7.903 8.398 9.174 1.00 72.38 105 GLY A O 1
ATOM 788 N N . SER A 1 106 ? 5.880 9.303 8.688 1.00 79.56 106 SER A N 1
ATOM 789 C CA . SER A 1 106 ? 5.095 8.074 8.638 1.00 79.56 106 SER A CA 1
ATOM 790 C C . SER A 1 106 ? 4.800 7.731 7.177 1.00 79.56 106 SER A C 1
ATOM 792 O O . SER A 1 106 ? 4.457 8.619 6.393 1.00 79.56 106 SER A O 1
ATOM 794 N N . GLY A 1 107 ? 4.926 6.465 6.785 1.00 80.38 107 GLY A N 1
ATOM 795 C CA . GLY A 1 107 ? 4.657 6.061 5.409 1.00 80.38 107 GLY A CA 1
ATOM 796 C C . GLY A 1 107 ? 4.588 4.555 5.202 1.00 80.38 107 GLY A C 1
ATOM 797 O O . GLY A 1 107 ? 5.176 3.771 5.944 1.00 80.38 107 GLY A O 1
ATOM 798 N N . PHE A 1 108 ? 3.879 4.157 4.150 1.00 81.44 108 PHE A N 1
ATOM 799 C CA . PHE A 1 108 ? 3.808 2.765 3.730 1.00 81.44 108 PHE A CA 1
ATOM 800 C C . PHE A 1 108 ? 5.066 2.380 2.962 1.00 81.44 108 PHE A C 1
ATOM 802 O O . PHE A 1 108 ? 5.477 3.053 2.014 1.00 81.44 108 PHE A O 1
ATOM 809 N N . LYS A 1 109 ? 5.679 1.281 3.383 1.00 81.12 109 LYS A N 1
ATOM 810 C CA . LYS A 1 109 ? 6.867 0.711 2.776 1.00 81.12 109 LYS A CA 1
ATOM 811 C C . LYS A 1 109 ? 6.495 -0.584 2.084 1.00 81.12 109 LYS A C 1
ATOM 813 O O . LYS A 1 109 ? 5.992 -1.507 2.700 1.00 81.12 109 LYS A O 1
ATOM 818 N N . ILE A 1 110 ? 6.770 -0.655 0.793 1.00 81.19 110 ILE A N 1
ATOM 819 C CA . ILE A 1 110 ? 6.385 -1.791 -0.033 1.00 81.19 110 ILE A CA 1
ATOM 820 C C . ILE A 1 110 ? 7.654 -2.563 -0.396 1.00 81.19 110 ILE A C 1
ATOM 822 O O . ILE A 1 110 ? 8.509 -2.057 -1.127 1.00 81.19 110 ILE A O 1
ATOM 826 N N . ASN A 1 111 ? 7.794 -3.778 0.127 1.00 77.88 111 ASN A N 1
ATOM 827 C CA . ASN A 1 111 ? 8.901 -4.679 -0.173 1.00 77.88 111 ASN A CA 1
ATOM 828 C C . ASN A 1 111 ? 8.483 -5.616 -1.310 1.00 77.88 111 ASN A C 1
ATOM 830 O O . ASN A 1 111 ? 7.865 -6.655 -1.088 1.00 77.88 111 ASN A O 1
ATOM 834 N N . ASN A 1 112 ? 8.806 -5.232 -2.543 1.00 75.56 112 ASN A N 1
ATOM 835 C CA . ASN A 1 112 ? 8.475 -6.010 -3.731 1.00 75.56 112 ASN A CA 1
ATOM 836 C C . ASN A 1 112 ? 9.725 -6.726 -4.278 1.00 75.56 112 ASN A C 1
ATOM 838 O O . ASN A 1 112 ? 10.605 -6.051 -4.817 1.00 75.56 112 ASN A O 1
ATOM 842 N N . PRO A 1 113 ? 9.820 -8.067 -4.207 1.00 68.38 113 PRO A N 1
ATOM 843 C CA . PRO A 1 113 ? 10.958 -8.802 -4.764 1.00 68.38 113 PRO A CA 1
ATOM 844 C C . PRO A 1 113 ? 11.036 -8.719 -6.300 1.00 68.38 113 PRO A C 1
ATOM 846 O O . PRO A 1 113 ? 12.119 -8.871 -6.862 1.00 68.38 113 PRO A O 1
ATOM 849 N N . ASN A 1 114 ? 9.917 -8.441 -6.983 1.00 65.69 114 ASN A N 1
ATOM 850 C CA . ASN A 1 114 ? 9.869 -8.225 -8.434 1.00 65.69 114 ASN A CA 1
ATOM 851 C C . ASN A 1 114 ? 10.266 -6.803 -8.833 1.00 65.69 114 ASN A C 1
ATOM 853 O O . ASN A 1 114 ? 10.591 -6.558 -9.997 1.00 65.69 114 ASN A O 1
ATOM 857 N N . ALA A 1 115 ? 10.281 -5.863 -7.885 1.00 63.50 115 ALA A N 1
ATOM 858 C CA . ALA A 1 115 ? 10.893 -4.564 -8.097 1.00 63.50 115 ALA A CA 1
ATOM 859 C C . ALA A 1 115 ? 12.415 -4.753 -8.062 1.00 63.50 115 ALA A C 1
ATOM 861 O O . ALA A 1 115 ? 13.079 -4.427 -7.080 1.00 63.50 115 ALA A O 1
ATOM 862 N N . MET A 1 116 ? 12.977 -5.316 -9.140 1.00 50.62 116 MET A N 1
ATOM 863 C CA . MET A 1 116 ? 14.415 -5.292 -9.384 1.00 50.62 116 MET A CA 1
ATOM 864 C C . MET A 1 116 ? 14.859 -3.837 -9.283 1.00 50.62 116 MET A C 1
ATOM 866 O O . MET A 1 116 ? 14.520 -3.008 -10.129 1.00 50.62 116 MET A O 1
ATOM 870 N N . GLY A 1 117 ? 15.556 -3.537 -8.187 1.00 48.56 117 GLY A N 1
ATOM 871 C CA . GLY A 1 117 ? 16.014 -2.204 -7.858 1.00 48.56 117 GLY A CA 1
ATOM 872 C C . GLY A 1 117 ? 16.758 -1.615 -9.043 1.00 48.56 117 GLY A C 1
ATOM 873 O O . GLY A 1 117 ? 17.838 -2.080 -9.411 1.00 48.56 117 GLY A O 1
ATOM 874 N N . MET A 1 118 ? 16.198 -0.557 -9.622 1.00 42.84 118 MET A N 1
ATOM 875 C CA . MET A 1 118 ? 17.005 0.366 -10.393 1.00 42.84 118 MET A CA 1
ATOM 876 C C . MET A 1 118 ? 17.958 1.028 -9.400 1.00 42.84 118 MET A C 1
ATOM 878 O O . MET A 1 118 ? 17.597 1.962 -8.697 1.00 42.84 118 MET A O 1
ATOM 882 N N . CYS A 1 119 ? 19.150 0.436 -9.304 1.00 38.50 119 CYS A N 1
ATOM 883 C CA . CYS A 1 119 ? 20.438 1.100 -9.171 1.00 38.50 119 CYS A CA 1
ATOM 884 C C . CYS A 1 119 ? 20.366 2.413 -8.361 1.00 38.50 119 CYS A C 1
ATOM 886 O O . CYS A 1 119 ? 19.992 3.468 -8.860 1.00 38.50 119 CYS A O 1
ATOM 888 N N . GLY A 1 120 ? 20.807 2.440 -7.108 1.00 43.50 120 GLY A N 1
ATOM 889 C CA . GLY A 1 120 ? 22.237 2.282 -6.881 1.00 43.50 120 GLY A CA 1
ATOM 890 C C . GLY A 1 120 ? 23.066 3.335 -7.630 1.00 43.50 120 GLY A C 1
ATOM 891 O O . GLY A 1 120 ? 24.208 3.058 -7.975 1.00 43.50 120 GLY A O 1
ATOM 892 N N . CYS A 1 121 ? 22.541 4.536 -7.907 1.00 45.56 121 CYS A N 1
ATOM 893 C CA . CYS A 1 121 ? 23.380 5.641 -8.363 1.00 45.56 121 CYS A CA 1
ATOM 894 C C . CYS A 1 121 ? 24.130 6.211 -7.153 1.00 45.56 121 CYS A C 1
ATOM 896 O O . CYS A 1 121 ? 23.778 7.234 -6.568 1.00 45.56 121 CYS A O 1
ATOM 898 N N . GLY A 1 122 ? 25.147 5.453 -6.744 1.00 47.25 122 GLY A N 1
ATOM 899 C CA . GLY A 1 122 ? 26.064 5.785 -5.678 1.00 47.25 122 GLY A CA 1
ATOM 900 C C . GLY A 1 122 ? 26.651 7.172 -5.875 1.00 47.25 122 GLY A C 1
ATOM 901 O O . GLY A 1 122 ? 27.309 7.442 -6.882 1.00 47.25 122 GLY A O 1
ATOM 902 N N . LYS A 1 123 ? 26.433 8.015 -4.873 1.00 47.75 123 LYS A N 1
ATOM 903 C CA . LYS A 1 123 ? 27.347 9.077 -4.454 1.00 47.75 123 LYS A CA 1
ATOM 904 C C . LYS A 1 123 ? 27.310 9.139 -2.923 1.00 47.75 123 LYS A C 1
ATOM 906 O O . LYS A 1 123 ? 26.940 10.141 -2.328 1.00 47.75 123 LYS A O 1
ATOM 911 N N . SER A 1 124 ? 27.670 8.030 -2.283 1.00 48.56 124 SER A N 1
ATOM 912 C CA . SER A 1 124 ? 28.402 8.126 -1.022 1.00 48.56 124 SER A CA 1
ATOM 913 C C . SER A 1 124 ? 29.868 8.374 -1.387 1.00 48.56 124 SER A C 1
ATOM 915 O O . SER A 1 124 ? 30.415 7.635 -2.203 1.00 48.56 124 SER A O 1
ATOM 917 N N . PHE A 1 125 ? 30.449 9.401 -0.760 1.00 48.69 125 PHE A N 1
ATOM 918 C CA . PHE A 1 125 ? 31.845 9.867 -0.800 1.00 48.69 125 PHE A CA 1
ATOM 919 C C . PHE A 1 125 ? 32.304 10.693 -2.016 1.00 48.69 125 PHE A C 1
ATOM 921 O O . PHE A 1 125 ? 32.560 10.159 -3.089 1.00 48.69 125 PHE A O 1
ATOM 928 N N . THR A 1 126 ? 32.480 12.005 -1.792 1.00 38.59 126 THR A N 1
ATOM 929 C CA . THR A 1 126 ? 33.812 12.641 -1.695 1.00 38.59 126 THR A CA 1
ATOM 930 C C . THR A 1 126 ? 33.699 13.994 -0.971 1.00 38.59 126 THR A C 1
ATOM 932 O O . THR A 1 126 ? 33.017 14.884 -1.467 1.00 38.59 126 THR A O 1
ATOM 935 N N . THR A 1 127 ? 34.423 14.076 0.157 1.00 48.88 127 THR A N 1
ATOM 936 C CA . THR A 1 127 ? 34.928 15.253 0.906 1.00 48.88 127 THR A CA 1
ATOM 937 C C . THR A 1 127 ? 33.944 16.176 1.620 1.00 48.88 127 THR A C 1
ATOM 939 O O . THR A 1 127 ? 33.177 16.901 0.959 1.00 48.88 127 THR A O 1
#

Sequence (127 aa):
MSDGTVTLFDQSQQKPQALEGITVTPLANQKVSEILEAEGKSGHGLRLAVTAGGCSGYNYGLYFEESANPEDKVFSAEGFDVFVDPQSYPVIAGTEIDFVDSLQGSGFKINNPNAMGMCGCGKSFTT

Foldseek 3Di:
DDDDPPPDPDDDDPDPPPDWAEA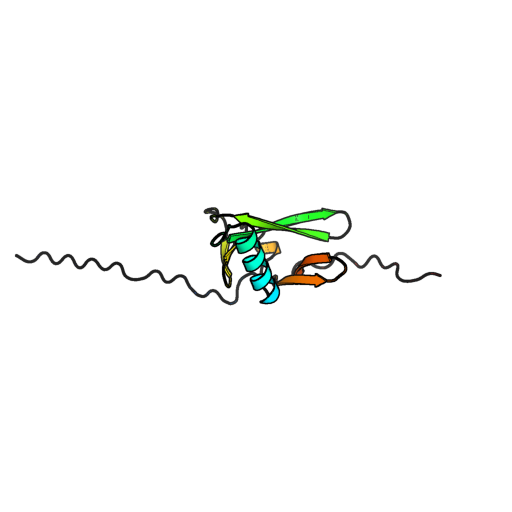EDPQRVVVVCVVCVVVVVQAWAWEWDWDDDPDFGIDIDIDTGNDEDPQWDWDDDDRHIYTYHPVCCVQQTPKYWYWDDDPVDTDIDIRGPSPPGDDDPDDDDDD

Solvent-accessible surface area (backbone atoms only — not comparable to full-atom values): 8098 Å² total; per-residue (Å²): 143,86,82,85,82,79,84,81,88,74,85,82,82,85,69,88,75,82,86,86,48,63,45,69,37,70,63,27,37,53,50,51,50,52,50,27,56,74,71,70,42,73,74,30,22,42,32,54,45,77,42,86,38,69,103,77,49,78,36,78,46,79,42,84,34,80,69,74,56,96,74,38,47,77,44,84,51,83,81,36,36,33,27,29,44,63,84,49,39,83,63,43,56,63,16,36,38,35,49,46,79,47,99,93,49,71,48,80,41,74,53,37,80,72,58,71,74,74,65,86,81,78,77,80,84,85,136

pLDDT: mean 72.22, std 15.67, range [38.5, 88.44]

Mean predicted aligned error: 12.57 Å

Secondary structure (DSSP, 8-state):
------------------SSS-EE-HHHHHHHHHHHHHHT-TT-EEEEEEEE-STT-EEEEEEEESS--TTSEEEE-SSSEEEE-TTTHHHHTT-EEEEEEETTEEEEEEE-TTS------------